Protein AF-A0A7C2QB41-F1 (afdb_monomer)

Solvent-accessible surface area (backbone atoms only — not comparable to full-atom values): 3366 Å² total; per-residue (Å²): 107,71,69,52,57,76,68,38,47,68,59,54,51,51,49,49,46,47,50,52,49,44,36,33,67,72,63,62,69,55,52,73,69,55,49,52,53,54,51,52,54,48,53,55,50,50,53,54,51,49,52,55,52,52,59,55,71,78,100

Secondary structure (DSSP, 8-state):
-HHHHHTTHHHHHHHHIIIIIIIIIIT----HHHHHHHHHHHHHHHHHHHHHHHHHHT-

Structure (mmCIF, N/CA/C/O backbone):
data_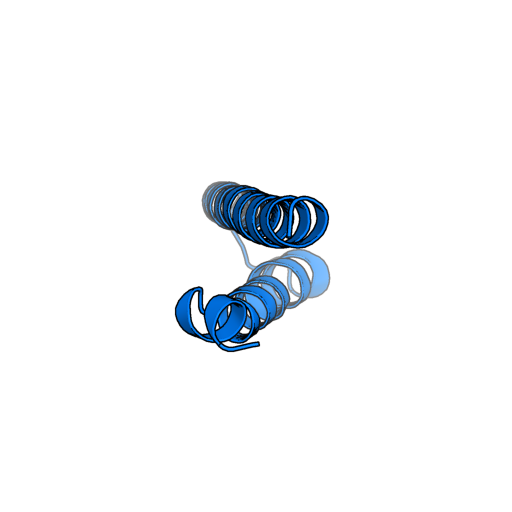AF-A0A7C2QB41-F1
#
_entry.id   AF-A0A7C2QB4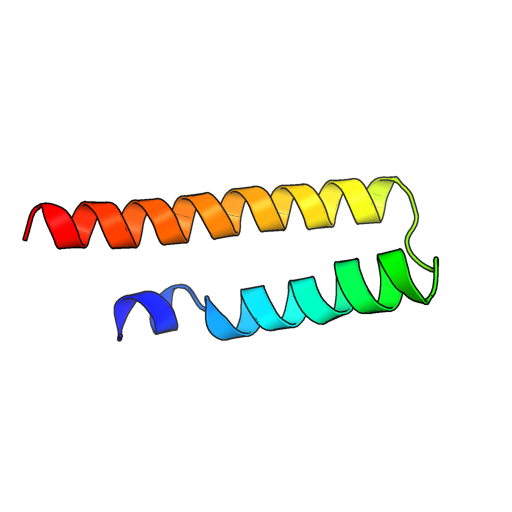1-F1
#
loop_
_atom_site.group_PDB
_atom_site.id
_atom_site.type_symbol
_atom_site.label_atom_id
_atom_site.label_alt_id
_atom_site.label_comp_id
_atom_site.label_asym_id
_atom_site.label_entity_id
_atom_site.label_seq_id
_atom_site.pdbx_PDB_ins_code
_atom_site.Cartn_x
_atom_site.Cartn_y
_atom_site.Cartn_z
_atom_site.occupancy
_atom_site.B_iso_or_equiv
_atom_site.auth_seq_id
_atom_site.auth_comp_id
_atom_site.auth_asym_id
_atom_site.auth_atom_id
_atom_site.pdbx_PDB_model_num
ATOM 1 N N . MET A 1 1 ? -7.143 -8.120 15.133 1.00 73.00 1 MET A N 1
ATOM 2 C CA . MET A 1 1 ? -8.074 -6.977 15.104 1.00 73.00 1 MET A CA 1
ATOM 3 C C . MET A 1 1 ? -9.053 -7.247 13.980 1.00 73.00 1 MET A C 1
ATOM 5 O O . MET A 1 1 ? -8.576 -7.346 12.851 1.00 73.00 1 MET A O 1
ATOM 9 N N . PRO A 1 2 ? -10.333 -7.504 14.285 1.00 86.94 2 PRO A N 1
ATOM 10 C CA . PRO A 1 2 ? -11.353 -7.818 13.282 1.00 86.94 2 PRO A CA 1
ATOM 11 C C . PRO A 1 2 ? -11.418 -6.779 12.157 1.00 86.94 2 PRO A C 1
ATOM 13 O O . PRO A 1 2 ? -11.339 -7.136 10.990 1.00 86.94 2 PRO A O 1
ATOM 16 N N . GLU A 1 3 ? -11.388 -5.497 12.505 1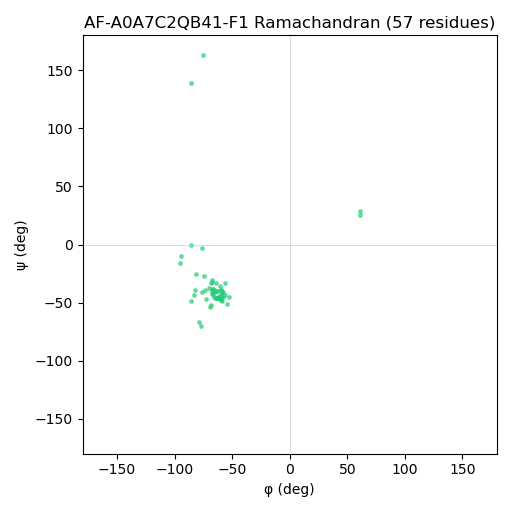.00 90.94 3 GLU A N 1
ATOM 17 C CA . GLU A 1 3 ? -11.504 -4.361 11.586 1.00 90.94 3 GLU A CA 1
ATOM 18 C C . GLU A 1 3 ? -10.307 -4.282 10.622 1.00 90.94 3 GLU A C 1
ATOM 20 O O . GLU A 1 3 ? -10.451 -4.035 9.429 1.00 90.94 3 GLU A O 1
ATOM 25 N N . ALA A 1 4 ? -9.098 -4.571 11.119 1.00 91.56 4 ALA A N 1
ATOM 26 C CA . ALA A 1 4 ? -7.897 -4.644 10.283 1.00 91.56 4 ALA A CA 1
ATOM 27 C C . ALA A 1 4 ? -7.928 -5.832 9.304 1.00 91.56 4 ALA A C 1
ATOM 29 O O . ALA A 1 4 ? -7.323 -5.766 8.231 1.00 91.56 4 ALA A O 1
ATOM 30 N N . ALA A 1 5 ? -8.591 -6.928 9.691 1.00 94.00 5 ALA A N 1
ATOM 31 C CA . ALA A 1 5 ? -8.764 -8.105 8.847 1.00 94.00 5 ALA A CA 1
ATOM 32 C C . ALA A 1 5 ? -9.841 -7.869 7.779 1.00 94.00 5 ALA A C 1
ATOM 34 O O . ALA A 1 5 ? -9.612 -8.209 6.623 1.00 94.00 5 ALA A O 1
ATOM 35 N N . GLU A 1 6 ? -10.955 -7.222 8.132 1.00 95.38 6 GLU A N 1
ATOM 36 C CA . GLU A 1 6 ? -12.003 -6.802 7.189 1.00 95.38 6 GLU A CA 1
ATOM 37 C C . GLU A 1 6 ? -11.466 -5.843 6.117 1.00 95.38 6 GLU A C 1
ATOM 39 O O . GLU A 1 6 ? -11.790 -5.980 4.941 1.00 95.38 6 GLU A O 1
ATOM 44 N N . LEU A 1 7 ? -10.572 -4.925 6.498 1.00 95.38 7 LEU A N 1
ATOM 45 C CA . LEU A 1 7 ? -9.887 -4.014 5.573 1.00 95.38 7 LEU A CA 1
ATOM 46 C C . LEU A 1 7 ? -8.758 -4.675 4.757 1.00 95.38 7 LEU A C 1
ATOM 48 O O . LEU A 1 7 ? -8.118 -4.011 3.932 1.00 95.38 7 LEU A O 1
ATOM 52 N N . GLY A 1 8 ? -8.466 -5.957 5.004 1.00 97.44 8 GLY A N 1
ATOM 53 C CA . GLY A 1 8 ? -7.427 -6.710 4.299 1.00 97.44 8 GLY A CA 1
ATOM 54 C C . GLY A 1 8 ? -6.020 -6.129 4.468 1.00 97.44 8 GLY A C 1
ATOM 55 O O . GLY A 1 8 ? -5.187 -6.260 3.570 1.00 97.44 8 GLY A O 1
ATOM 56 N N . LEU A 1 9 ? -5.732 -5.450 5.587 1.00 97.12 9 LEU A N 1
ATOM 57 C CA . LEU A 1 9 ? -4.499 -4.663 5.734 1.00 97.12 9 LEU A CA 1
ATOM 58 C C . LEU A 1 9 ? -3.232 -5.519 5.605 1.00 97.12 9 LEU A C 1
ATOM 60 O O . LEU A 1 9 ? -2.249 -5.084 5.011 1.00 97.12 9 LEU A O 1
ATOM 64 N N . ARG A 1 10 ? -3.260 -6.762 6.097 1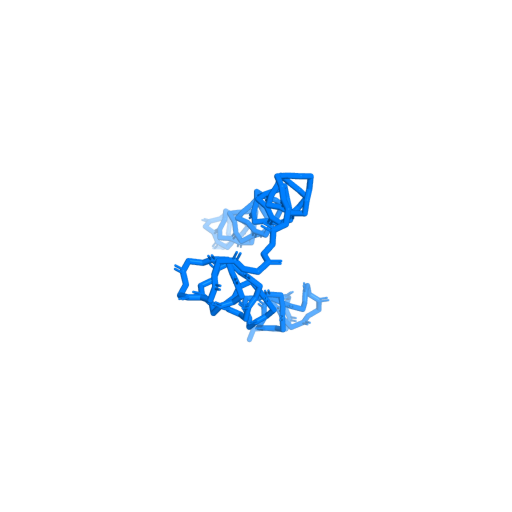.00 96.69 10 ARG A N 1
ATOM 65 C CA . ARG A 1 10 ? -2.120 -7.684 5.989 1.00 96.69 10 ARG A CA 1
ATOM 66 C C . ARG A 1 10 ? -1.771 -8.003 4.535 1.00 96.69 10 ARG A C 1
ATOM 68 O O . ARG A 1 10 ? -0.601 -7.950 4.160 1.00 96.69 10 ARG A 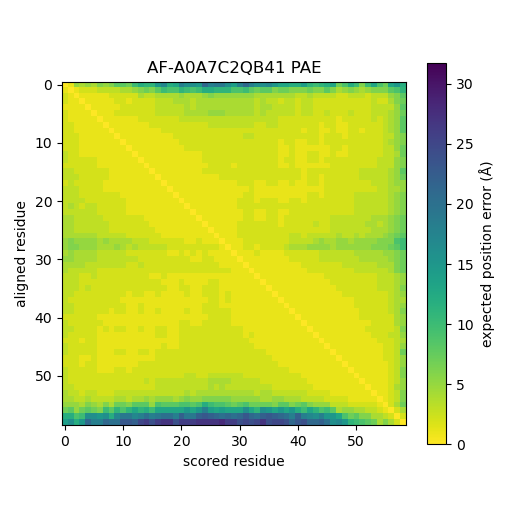O 1
ATOM 75 N N . ASP A 1 11 ? -2.780 -8.308 3.732 1.00 98.12 11 ASP A N 1
ATOM 76 C CA . ASP A 1 11 ? -2.585 -8.718 2.344 1.00 98.12 11 ASP A CA 1
ATOM 77 C C . ASP A 1 11 ? -2.197 -7.516 1.485 1.00 98.12 11 ASP A C 1
ATOM 79 O O . ASP A 1 11 ? -1.289 -7.605 0.660 1.00 98.12 11 ASP A O 1
ATOM 83 N N . ARG A 1 12 ? -2.806 -6.352 1.747 1.00 98.12 12 ARG A N 1
ATOM 84 C CA . ARG A 1 12 ? -2.423 -5.084 1.116 1.00 98.12 12 ARG A CA 1
ATOM 85 C C . ARG A 1 12 ? -0.968 -4.741 1.412 1.00 98.12 12 ARG A C 1
ATOM 87 O O . ARG A 1 12 ? -0.233 -4.438 0.478 1.00 98.12 12 ARG A O 1
ATOM 94 N N . PHE A 1 13 ? -0.541 -4.838 2.670 1.00 97.94 13 PHE A N 1
ATOM 95 C CA . PHE A 1 13 ? 0.849 -4.607 3.059 1.00 97.94 13 PHE A CA 1
ATOM 96 C C . PHE A 1 13 ? 1.807 -5.555 2.324 1.00 97.94 13 PHE A C 1
ATOM 98 O O . PHE A 1 13 ? 2.779 -5.103 1.720 1.00 97.94 13 PHE A O 1
ATOM 105 N N . GLY A 1 14 ? 1.502 -6.858 2.314 1.00 98.25 14 GLY A N 1
ATOM 106 C CA . GLY A 1 14 ? 2.303 -7.857 1.603 1.00 98.25 14 GLY A CA 1
ATOM 107 C C . GLY A 1 14 ? 2.403 -7.576 0.102 1.00 98.25 14 GLY A C 1
ATOM 108 O O . GLY A 1 14 ? 3.496 -7.623 -0.460 1.00 98.25 14 GLY A O 1
ATOM 109 N N . ALA A 1 15 ? 1.288 -7.207 -0.532 1.00 98.38 15 ALA A N 1
ATOM 110 C CA . ALA A 1 15 ? 1.262 -6.856 -1.945 1.00 98.38 15 ALA A CA 1
ATOM 111 C C . ALA A 1 15 ? 2.181 -5.662 -2.251 1.00 98.38 15 ALA A C 1
ATOM 113 O O . ALA A 1 15 ? 2.980 -5.747 -3.179 1.00 98.38 15 ALA A O 1
ATOM 114 N N . ARG A 1 16 ? 2.156 -4.585 -1.449 1.00 97.31 16 ARG A N 1
ATOM 115 C CA . ARG A 1 16 ? 3.067 -3.440 -1.668 1.00 97.31 16 ARG A CA 1
ATOM 116 C C . ARG A 1 16 ? 4.527 -3.788 -1.402 1.00 97.31 16 ARG A C 1
ATOM 118 O O . ARG A 1 16 ? 5.394 -3.285 -2.108 1.00 97.31 16 ARG A O 1
ATOM 125 N N . GLY A 1 17 ? 4.799 -4.689 -0.458 1.00 97.88 17 GLY A N 1
ATOM 126 C CA . GLY A 1 17 ? 6.131 -5.268 -0.286 1.00 97.88 17 GLY A CA 1
ATOM 127 C C . GLY A 1 17 ? 6.623 -5.966 -1.557 1.00 97.88 17 GLY A C 1
ATOM 128 O O . GLY A 1 17 ? 7.742 -5.735 -1.998 1.00 97.88 17 GLY A O 1
ATOM 129 N N . TYR A 1 18 ? 5.781 -6.765 -2.208 1.00 98.38 18 TYR A N 1
ATOM 130 C CA . TYR A 1 18 ? 6.168 -7.406 -3.463 1.00 98.38 18 TYR A CA 1
ATOM 131 C C . TYR A 1 18 ? 6.334 -6.398 -4.612 1.00 98.38 18 TYR A C 1
ATOM 133 O O . TYR A 1 18 ? 7.391 -6.351 -5.235 1.00 98.38 18 TYR A O 1
ATOM 141 N N . TYR A 1 19 ? 5.339 -5.547 -4.867 1.00 98.4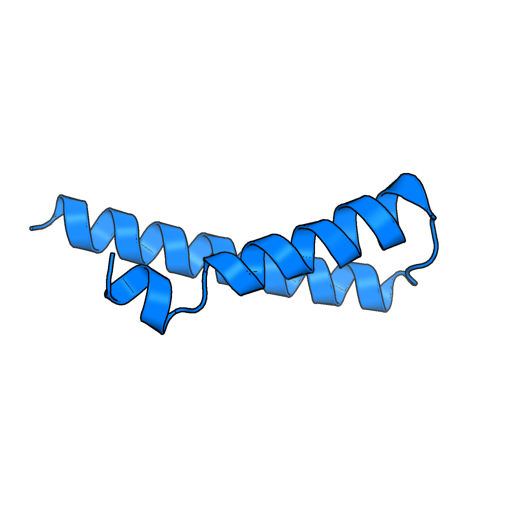4 19 TYR A N 1
ATOM 142 C CA . TYR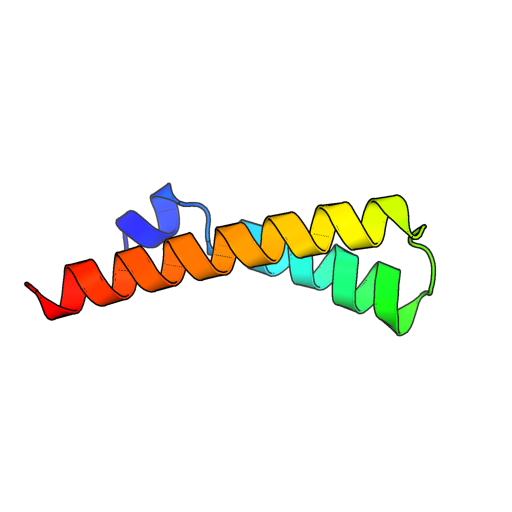 A 1 19 ? 5.383 -4.634 -6.011 1.00 98.44 19 TYR A CA 1
ATOM 143 C C . TYR A 1 19 ? 6.441 -3.537 -5.862 1.00 98.44 19 TYR A C 1
ATOM 145 O O . TYR A 1 19 ? 7.288 -3.380 -6.732 1.00 98.44 19 TYR A O 1
ATOM 153 N N . LEU A 1 20 ? 6.439 -2.777 -4.767 1.00 98.12 20 LEU A N 1
ATOM 154 C CA . LEU A 1 20 ? 7.312 -1.604 -4.662 1.00 98.12 20 LEU A CA 1
ATOM 155 C C . LEU A 1 20 ? 8.733 -1.967 -4.231 1.00 98.12 20 LEU A C 1
ATOM 157 O O . LEU A 1 20 ? 9.688 -1.388 -4.745 1.00 98.12 20 LEU A O 1
ATOM 161 N N . HIS A 1 21 ? 8.895 -2.915 -3.303 1.00 98.06 21 HIS A N 1
ATOM 162 C CA . HIS A 1 21 ? 10.221 -3.258 -2.789 1.00 98.06 21 HIS A CA 1
ATOM 163 C C . HIS A 1 21 ? 10.934 -4.295 -3.665 1.00 98.06 21 HIS A C 1
ATOM 165 O O . HIS A 1 21 ? 12.080 -4.064 -4.044 1.00 98.06 21 HIS A O 1
ATOM 171 N N . ILE A 1 22 ? 10.271 -5.398 -4.031 1.00 98.44 22 ILE A N 1
ATOM 172 C CA . ILE A 1 22 ? 10.893 -6.427 -4.880 1.00 98.44 22 ILE A CA 1
ATOM 173 C C . ILE A 1 22 ? 10.893 -5.994 -6.350 1.00 98.44 22 ILE A C 1
ATOM 175 O O . ILE A 1 22 ? 11.961 -5.701 -6.885 1.00 98.44 22 ILE A O 1
ATOM 179 N N . LEU A 1 23 ? 9.722 -5.888 -6.988 1.00 98.38 23 LEU A N 1
ATOM 180 C CA . LEU A 1 23 ? 9.637 -5.618 -8.431 1.00 98.38 23 LEU A CA 1
ATOM 181 C C . LEU A 1 23 ? 10.139 -4.212 -8.799 1.00 98.38 23 LEU A C 1
ATOM 183 O O . LEU A 1 23 ? 10.828 -4.042 -9.800 1.00 98.38 23 LEU A O 1
ATOM 187 N N . GLY A 1 24 ? 9.798 -3.202 -7.998 1.00 97.81 24 GLY A N 1
ATOM 188 C CA . GLY A 1 24 ? 10.169 -1.807 -8.231 1.00 97.81 24 GLY A CA 1
ATOM 189 C C . GLY A 1 24 ? 11.622 -1.514 -7.869 1.00 97.81 24 GLY A C 1
ATOM 190 O O . GLY A 1 24 ? 12.443 -1.259 -8.743 1.00 97.81 24 GLY A O 1
ATOM 191 N N . TYR A 1 25 ? 11.947 -1.528 -6.575 1.00 97.06 25 TYR A N 1
ATOM 192 C CA . TYR A 1 25 ? 13.255 -1.083 -6.092 1.00 97.06 25 TYR A CA 1
ATOM 193 C C . TYR A 1 25 ? 14.398 -2.057 -6.410 1.00 97.06 25 TYR A C 1
ATOM 195 O O . TYR A 1 25 ? 15.454 -1.621 -6.864 1.00 97.06 25 TYR A O 1
ATOM 203 N N . HIS A 1 26 ? 14.215 -3.358 -6.162 1.00 98.12 26 HIS A N 1
ATOM 204 C CA . HIS A 1 26 ? 15.289 -4.339 -6.344 1.00 98.12 26 HIS A CA 1
ATOM 205 C C . HIS A 1 26 ? 15.433 -4.822 -7.787 1.00 98.12 26 HIS A C 1
ATOM 207 O O . HIS A 1 26 ? 16.556 -4.934 -8.277 1.00 98.12 26 HIS A O 1
ATOM 213 N N . GLU A 1 27 ? 14.325 -5.114 -8.463 1.00 97.88 27 GLU A N 1
ATOM 214 C CA . GLU A 1 27 ? 14.348 -5.679 -9.814 1.00 97.88 27 GLU A CA 1
ATOM 215 C C . GLU A 1 27 ? 14.211 -4.623 -10.918 1.00 97.88 27 GLU A C 1
ATOM 217 O O . GLU A 1 27 ? 14.511 -4.921 -12.073 1.00 97.88 27 GLU A O 1
ATOM 222 N N . GLY A 1 28 ? 13.765 -3.399 -10.603 1.00 97.25 28 GLY A N 1
ATOM 223 C CA . GLY A 1 28 ? 13.608 -2.323 -11.590 1.00 97.25 28 GLY A CA 1
ATOM 224 C C . GLY A 1 28 ? 12.614 -2.647 -12.711 1.00 97.25 28 GLY A C 1
ATOM 225 O O . GLY A 1 28 ? 12.756 -2.142 -13.821 1.00 97.25 28 GLY A O 1
ATOM 226 N N . SER A 1 29 ? 11.650 -3.529 -12.446 1.00 97.81 29 SER A N 1
ATOM 227 C CA . SER A 1 29 ? 10.771 -4.139 -13.452 1.00 97.81 29 SER A CA 1
ATOM 228 C C . SER A 1 29 ? 9.439 -3.410 -13.646 1.00 97.81 29 SER A C 1
ATOM 230 O O . SER A 1 29 ? 8.713 -3.724 -14.587 1.00 97.81 29 SER A O 1
ATOM 232 N N . LEU A 1 30 ? 9.109 -2.447 -12.779 1.00 97.81 30 LEU A N 1
ATOM 233 C CA . LEU A 1 30 ? 7.896 -1.637 -12.908 1.00 97.81 30 LEU A CA 1
ATOM 234 C C . LEU A 1 30 ? 8.113 -0.438 -13.830 1.00 97.81 30 LEU A C 1
ATOM 236 O O . LEU A 1 30 ? 9.127 0.258 -13.746 1.00 97.81 30 LEU A O 1
ATOM 240 N N . ARG A 1 31 ? 7.113 -0.154 -14.664 1.00 98.19 31 ARG A N 1
ATOM 241 C CA . ARG A 1 31 ? 7.022 1.099 -15.417 1.00 98.19 31 ARG A CA 1
ATOM 242 C C . ARG A 1 31 ? 6.583 2.255 -14.514 1.00 98.19 31 ARG A C 1
ATOM 244 O O . ARG A 1 31 ? 6.029 2.051 -13.436 1.00 98.19 31 ARG A O 1
ATOM 251 N N . GLU A 1 32 ? 6.791 3.485 -14.975 1.00 97.75 32 GLU A N 1
ATOM 252 C CA . GLU A 1 32 ? 6.430 4.700 -14.228 1.00 97.75 32 GLU A CA 1
ATOM 253 C C . GLU A 1 32 ? 4.935 4.762 -13.864 1.00 97.75 32 GLU A C 1
ATOM 255 O O . GLU A 1 32 ? 4.592 5.109 -12.734 1.00 97.75 32 GLU A O 1
ATOM 260 N N . ASP A 1 33 ? 4.048 4.367 -14.782 1.00 98.31 33 ASP A N 1
ATOM 261 C CA . ASP A 1 33 ? 2.601 4.294 -14.549 1.00 98.31 33 ASP A CA 1
ATOM 262 C C . ASP A 1 33 ? 2.241 3.273 -13.460 1.00 98.31 33 ASP A C 1
ATOM 264 O O . ASP A 1 33 ? 1.408 3.549 -12.597 1.00 98.31 33 ASP A O 1
ATOM 268 N N . GLU A 1 34 ? 2.921 2.127 -13.448 1.00 98.19 34 GLU A N 1
ATOM 269 C CA . GLU A 1 34 ? 2.719 1.071 -12.449 1.00 98.19 34 GLU A CA 1
ATOM 270 C C . GLU A 1 34 ? 3.231 1.499 -11.069 1.00 98.19 34 GLU A C 1
ATOM 272 O O . GLU A 1 34 ? 2.598 1.218 -10.050 1.00 98.19 34 GLU A O 1
ATOM 277 N N . VAL A 1 35 ? 4.346 2.236 -11.018 1.00 98.12 35 VAL A N 1
ATOM 278 C CA . VAL A 1 35 ? 4.844 2.837 -9.773 1.00 98.12 35 VAL A CA 1
ATOM 279 C C . VAL A 1 35 ? 3.844 3.857 -9.233 1.00 98.12 35 VAL A C 1
ATOM 281 O O . VAL A 1 35 ? 3.530 3.824 -8.042 1.00 98.12 35 VAL A O 1
ATOM 284 N N . ALA A 1 36 ? 3.318 4.741 -10.084 1.00 98.50 36 ALA A N 1
ATOM 285 C CA . ALA A 1 36 ? 2.329 5.735 -9.674 1.00 98.50 36 ALA A CA 1
ATOM 286 C C . ALA A 1 36 ? 1.054 5.074 -9.121 1.00 98.50 36 ALA A C 1
ATOM 288 O O . ALA A 1 36 ? 0.553 5.480 -8.070 1.00 98.50 36 ALA A O 1
ATOM 289 N N . GLU A 1 37 ? 0.566 4.020 -9.779 1.00 98.50 37 GLU A N 1
ATOM 290 C CA . GLU A 1 37 ? -0.595 3.256 -9.320 1.00 98.50 37 GLU A CA 1
ATOM 291 C C . GLU A 1 37 ? -0.349 2.591 -7.954 1.00 98.50 37 GLU A C 1
ATOM 293 O O . GLU A 1 37 ? -1.187 2.668 -7.050 1.00 98.50 37 GLU A O 1
ATOM 298 N N . GLU A 1 38 ? 0.803 1.947 -7.764 1.00 98.44 38 GLU A N 1
ATOM 299 C CA . GLU A 1 38 ? 1.119 1.285 -6.497 1.00 98.44 38 GLU A CA 1
ATOM 300 C C . GLU A 1 38 ? 1.344 2.285 -5.353 1.00 98.44 38 GLU A C 1
ATOM 302 O O . GLU A 1 38 ? 0.947 2.008 -4.217 1.00 98.44 38 GLU A O 1
ATOM 307 N N . LEU A 1 39 ? 1.895 3.471 -5.632 1.00 98.56 39 LEU A N 1
ATOM 308 C CA . LEU A 1 39 ? 2.008 4.555 -4.649 1.00 98.56 39 LEU A CA 1
ATOM 309 C C . LEU A 1 39 ? 0.639 5.107 -4.235 1.00 98.56 39 LEU A C 1
ATOM 311 O O . LEU A 1 39 ? 0.417 5.361 -3.049 1.00 98.56 39 LEU A O 1
ATOM 315 N N . GLU A 1 40 ? -0.307 5.225 -5.164 1.00 98.75 40 GLU A N 1
ATOM 316 C CA . GLU A 1 40 ? -1.679 5.616 -4.836 1.00 98.75 40 GLU A CA 1
ATOM 317 C C . GLU A 1 40 ? -2.356 4.575 -3.925 1.00 98.75 40 GLU A C 1
ATOM 319 O O . GLU A 1 40 ? -2.990 4.916 -2.922 1.00 98.75 40 GLU A O 1
ATOM 324 N N . LYS A 1 41 ? -2.131 3.279 -4.177 1.00 98.56 41 LYS A N 1
ATOM 325 C CA . LYS A 1 41 ? -2.607 2.205 -3.286 1.00 98.56 41 LYS A CA 1
ATOM 326 C C . LYS A 1 41 ? -1.954 2.258 -1.900 1.00 98.56 41 LYS A C 1
ATOM 328 O O . LYS A 1 41 ? -2.607 1.893 -0.917 1.00 98.56 41 LYS A O 1
ATOM 333 N N . VAL A 1 42 ? -0.693 2.692 -1.799 1.00 98.56 42 VAL A N 1
ATOM 334 C CA . VAL A 1 42 ? -0.026 2.947 -0.508 1.00 98.56 42 VAL A CA 1
ATOM 335 C C . VAL A 1 42 ? -0.690 4.111 0.221 1.00 98.56 42 VAL A C 1
ATOM 337 O O . VAL A 1 42 ? -0.990 3.962 1.405 1.00 98.56 42 VAL A O 1
ATOM 340 N N . ARG A 1 43 ? -0.985 5.226 -0.463 1.00 98.75 43 ARG A N 1
ATOM 341 C CA . ARG A 1 43 ? -1.707 6.364 0.132 1.00 98.75 43 ARG A CA 1
ATOM 342 C C . ARG A 1 43 ? -3.027 5.911 0.753 1.00 98.75 43 ARG A C 1
ATOM 344 O O . ARG A 1 43 ? -3.254 6.136 1.938 1.00 98.75 43 ARG A O 1
ATOM 351 N N . MET A 1 44 ? -3.844 5.179 -0.007 1.00 98.50 44 MET A N 1
ATOM 352 C CA . MET A 1 44 ? -5.113 4.631 0.488 1.00 98.50 44 MET A CA 1
ATOM 353 C C . MET A 1 44 ? -4.922 3.683 1.681 1.00 98.50 44 MET A C 1
ATOM 355 O O . MET A 1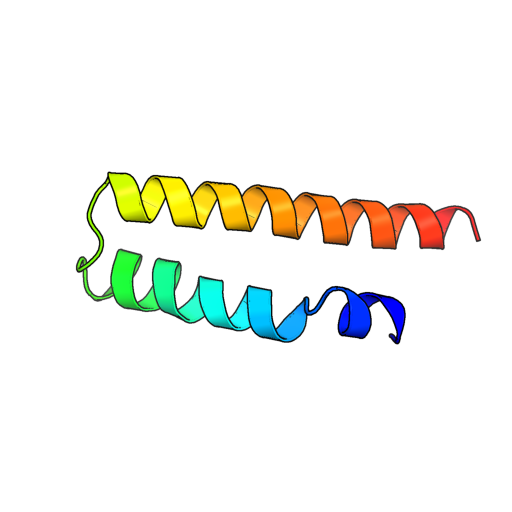 44 ? -5.719 3.683 2.613 1.00 98.50 44 MET A O 1
ATOM 359 N N . TYR A 1 45 ? -3.877 2.846 1.662 1.00 98.38 45 TYR A N 1
ATOM 360 C CA . TYR A 1 45 ? 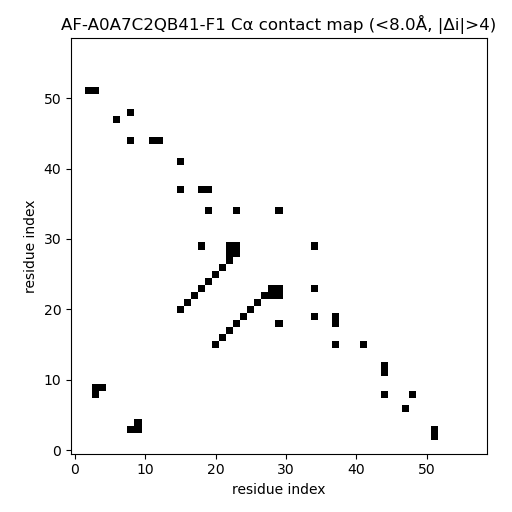-3.562 1.956 2.784 1.00 98.38 45 TYR A CA 1
ATOM 361 C C . TYR A 1 45 ? -3.239 2.734 4.061 1.00 98.38 45 TYR A C 1
ATOM 363 O O . TYR A 1 45 ? -3.748 2.387 5.125 1.00 98.38 45 TYR A O 1
ATOM 371 N N . ILE A 1 46 ? -2.423 3.785 3.955 1.00 98.38 46 ILE A N 1
ATOM 372 C CA . ILE A 1 46 ? -2.063 4.631 5.096 1.00 98.38 46 ILE A CA 1
ATOM 373 C C . ILE A 1 46 ? -3.311 5.318 5.653 1.00 98.38 46 ILE A C 1
ATOM 375 O O . ILE A 1 46 ? -3.544 5.240 6.855 1.00 98.38 46 ILE A O 1
ATOM 379 N N . GLU A 1 47 ? -4.157 5.894 4.797 1.00 98.38 47 GLU A N 1
ATOM 380 C CA . GLU A 1 47 ? -5.399 6.552 5.227 1.00 98.38 47 GLU A CA 1
ATOM 381 C C . GLU A 1 47 ? -6.345 5.609 5.981 1.00 98.38 47 GLU A C 1
ATOM 383 O O . GLU A 1 47 ? -6.949 5.998 6.981 1.00 98.38 47 GLU A O 1
ATOM 388 N N . ASP A 1 48 ? -6.480 4.361 5.529 1.00 97.56 48 ASP A N 1
ATOM 389 C CA . ASP A 1 48 ? -7.316 3.365 6.206 1.00 97.56 48 ASP A CA 1
ATOM 390 C C . ASP A 1 48 ? -6.738 2.972 7.576 1.00 97.56 48 ASP A C 1
ATOM 392 O O . ASP A 1 48 ? -7.482 2.816 8.548 1.00 97.56 48 ASP A O 1
ATOM 396 N N . VAL A 1 49 ? -5.410 2.857 7.679 1.00 97.00 49 VAL A N 1
ATOM 397 C CA . VAL A 1 49 ? -4.718 2.609 8.953 1.00 97.00 49 VAL A CA 1
ATOM 398 C C . VAL A 1 49 ? -4.899 3.788 9.906 1.00 97.00 49 VAL A C 1
ATOM 400 O O . VAL A 1 49 ? -5.225 3.578 11.074 1.00 97.00 49 VAL A O 1
ATOM 403 N N . GLU A 1 50 ? -4.725 5.020 9.432 1.00 97.12 50 GLU A N 1
ATOM 404 C CA . GLU A 1 50 ? -4.898 6.230 10.238 1.00 97.12 50 GLU A CA 1
ATOM 405 C C . GLU A 1 50 ? -6.326 6.343 10.772 1.00 97.12 50 GLU A C 1
ATOM 407 O O . GLU A 1 50 ? -6.512 6.513 11.976 1.00 97.12 50 GLU A O 1
ATOM 412 N N . LYS A 1 51 ? -7.341 6.143 9.921 1.00 95.88 51 LYS A N 1
ATOM 413 C CA . LYS A 1 51 ? -8.751 6.116 10.345 1.00 95.88 51 LYS A CA 1
ATOM 414 C C . LYS A 1 51 ? -9.002 5.081 11.438 1.00 95.88 51 LYS A C 1
ATOM 416 O O . LYS A 1 51 ? -9.694 5.381 12.410 1.00 95.88 51 LYS A O 1
ATOM 421 N N . LEU A 1 52 ? -8.430 3.883 11.305 1.00 95.25 52 LEU A N 1
ATOM 422 C CA . LEU A 1 52 ? -8.566 2.825 12.306 1.00 95.25 52 LEU A CA 1
ATOM 423 C C . LEU A 1 52 ? -7.909 3.213 13.642 1.00 95.25 52 LEU A C 1
ATOM 425 O O . LEU A 1 52 ? -8.460 2.943 14.710 1.00 95.25 52 LEU A O 1
ATOM 429 N N . LEU A 1 53 ? -6.738 3.853 13.594 1.00 94.12 53 LEU A N 1
ATOM 430 C CA . LEU A 1 53 ? -6.037 4.324 14.788 1.00 94.12 53 LEU A CA 1
ATOM 431 C C . LEU A 1 53 ? -6.790 5.465 15.481 1.00 94.12 53 LEU A C 1
ATOM 433 O O . LEU A 1 53 ? -6.916 5.441 16.704 1.00 94.12 53 LEU A O 1
ATOM 437 N N . GLU A 1 54 ? -7.317 6.430 14.727 1.00 94.94 54 GLU A N 1
ATOM 438 C CA . GLU A 1 54 ? -8.104 7.540 15.275 1.00 94.94 54 GLU A CA 1
ATOM 439 C C . GLU A 1 54 ? -9.430 7.062 15.876 1.00 94.94 54 GLU A C 1
ATOM 441 O O . GLU A 1 54 ? -9.760 7.438 17.002 1.00 94.94 54 GLU A O 1
ATOM 446 N N . ALA A 1 55 ? -10.142 6.149 15.204 1.00 90.75 55 ALA A N 1
ATOM 447 C CA . ALA A 1 55 ? -11.355 5.533 15.746 1.00 90.75 55 ALA A CA 1
ATOM 448 C C . ALA A 1 55 ? -11.104 4.849 17.099 1.00 90.75 55 ALA A C 1
ATOM 450 O O . ALA A 1 55 ? -11.965 4.858 17.975 1.00 90.75 55 ALA A O 1
ATOM 451 N N . ARG A 1 56 ? -9.903 4.296 17.295 1.00 83.75 56 ARG A N 1
ATOM 452 C CA . ARG A 1 56 ? -9.511 3.642 18.544 1.00 83.75 56 ARG A CA 1
ATOM 453 C C . ARG A 1 56 ? -9.051 4.614 19.634 1.00 83.75 56 ARG A C 1
ATOM 455 O O . ARG A 1 56 ? -9.142 4.269 20.803 1.00 83.75 56 ARG A O 1
ATOM 462 N N . LYS A 1 57 ? -8.547 5.801 19.283 1.00 80.94 57 LYS A N 1
ATOM 463 C CA . LYS A 1 57 ? -8.198 6.853 20.260 1.00 80.94 57 LYS A CA 1
ATOM 464 C C . LYS A 1 57 ? -9.433 7.545 20.840 1.00 80.94 57 LYS A C 1
ATOM 466 O O . LYS A 1 57 ? -9.357 8.073 21.944 1.00 80.94 57 LYS A O 1
ATOM 471 N N . GLY A 1 58 ? -10.536 7.568 20.091 1.00 61.91 58 GLY A N 1
ATOM 472 C CA . GLY A 1 58 ? -11.826 8.101 20.539 1.00 61.91 58 GLY A CA 1
ATOM 473 C C . GLY A 1 58 ? -12.711 7.106 21.300 1.00 61.91 58 GLY A C 1
ATOM 474 O O . GLY A 1 58 ? -13.818 7.488 21.677 1.00 61.91 58 GLY A O 1
ATOM 475 N N . ALA A 1 59 ? -12.252 5.862 21.488 1.00 55.44 59 ALA A N 1
ATOM 476 C CA . ALA A 1 59 ? -12.967 4.765 22.148 1.00 55.44 59 ALA A CA 1
ATOM 477 C C . ALA A 1 59 ? -12.468 4.505 23.577 1.00 55.44 59 ALA A C 1
ATOM 479 O O . ALA A 1 59 ? -11.257 4.696 23.833 1.00 55.44 59 ALA A O 1
#

Radius of gyration: 13.58 Å; Cα contacts (8 Å, |Δi|>4): 30; chains: 1; bounding box: 28×17×38 Å

pLDDT: mean 94.84, std 8.22, range [55.44, 98.75]

Foldseek 3Di:
DVLCVVVVLVVLVVVLCCVCVPCVPPVVNDDPVSNVVSVVSVVVSVVSVVVVVVVVVVD

Mean predicted aligned error: 3.04 Å

Sequence (59 aa):
MPEAAELGLRDRFGARGYYLHILGYHEGSLREDEVAEELEKVRMYIEDVEKLLEARKGA